Protein AF-A0A2G4SKH7-F1 (afdb_monomer)

InterPro domains:
  IPR036397 Ribonuclease H superfamily [G3DSA:3.30.420.10] (1-66)

Structure (mmCIF, N/CA/C/O backbone):
data_AF-A0A2G4SKH7-F1
#
_entry.id   AF-A0A2G4SKH7-F1
#
loop_
_atom_site.group_PDB
_atom_site.id
_atom_site.type_symbol
_atom_site.label_atom_id
_atom_site.label_alt_id
_atom_site.label_comp_id
_atom_site.label_asym_id
_atom_site.label_entity_id
_atom_site.label_seq_id
_atom_site.pdbx_PDB_ins_code
_atom_site.Cartn_x
_atom_site.Cartn_y
_atom_site.Cartn_z
_atom_site.occupancy
_atom_site.B_iso_or_equiv
_atom_site.auth_seq_id
_atom_site.auth_comp_id
_atom_site.auth_asym_id
_atom_site.auth_atom_id
_atom_site.pdbx_PDB_model_num
ATOM 1 N N . PRO A 1 1 ? 25.094 -0.841 -5.251 1.00 45.81 1 PRO A N 1
ATOM 2 C CA . PRO A 1 1 ? 25.245 0.531 -4.714 1.00 45.81 1 PRO A CA 1
ATOM 3 C C . PRO A 1 1 ? 23.876 1.118 -4.366 1.00 45.81 1 PRO A C 1
ATOM 5 O O . PRO A 1 1 ? 22.984 1.156 -5.206 1.00 45.81 1 PRO A O 1
ATOM 8 N N . SER A 1 2 ? 23.723 1.531 -3.113 1.00 44.31 2 SER A N 1
ATOM 9 C CA . SER A 1 2 ? 22.514 2.057 -2.468 1.00 44.31 2 SER A CA 1
ATOM 10 C C . SER A 1 2 ? 22.046 3.423 -3.006 1.00 44.31 2 SER A C 1
ATOM 12 O O . SER A 1 2 ? 21.496 4.221 -2.258 1.00 44.31 2 SER A O 1
ATOM 14 N N . GLN A 1 3 ? 22.317 3.725 -4.280 1.00 54.62 3 GLN A N 1
ATOM 15 C CA . GLN A 1 3 ? 22.124 5.046 -4.888 1.00 54.62 3 GLN A CA 1
ATOM 16 C C . GLN A 1 3 ? 20.852 5.161 -5.738 1.00 54.62 3 GLN A C 1
ATOM 18 O O . GLN A 1 3 ? 20.473 6.271 -6.086 1.00 54.62 3 GLN A O 1
ATOM 23 N N . HIS A 1 4 ? 20.159 4.050 -6.015 1.00 53.38 4 HIS A N 1
ATOM 24 C CA 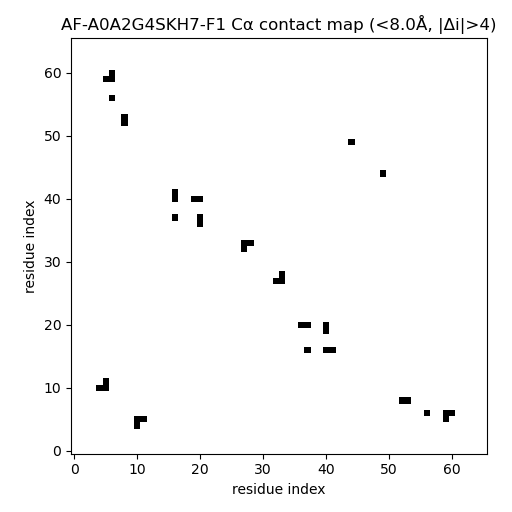. HIS A 1 4 ? 18.902 4.058 -6.766 1.00 53.38 4 HIS A CA 1
ATOM 25 C C . HIS A 1 4 ? 17.813 3.339 -5.958 1.00 53.38 4 HIS A C 1
ATOM 27 O O . HIS A 1 4 ? 17.648 2.128 -6.117 1.00 53.38 4 HIS A O 1
ATOM 33 N N . PRO A 1 5 ? 17.075 4.046 -5.076 1.00 54.66 5 PRO A N 1
ATOM 34 C CA . PRO A 1 5 ? 15.905 3.484 -4.386 1.00 54.66 5 PRO A CA 1
ATOM 35 C C . PRO A 1 5 ? 14.857 2.958 -5.375 1.00 54.66 5 PRO A C 1
ATOM 37 O O . PRO A 1 5 ? 14.118 2.029 -5.066 1.00 54.66 5 PRO A O 1
ATOM 40 N N . ASP A 1 6 ? 14.873 3.476 -6.604 1.00 57.66 6 ASP A N 1
ATOM 41 C CA . ASP A 1 6 ? 14.119 2.946 -7.727 1.00 57.66 6 ASP A CA 1
ATOM 42 C C . ASP A 1 6 ? 14.403 1.461 -8.005 1.00 57.66 6 ASP A C 1
ATOM 44 O O . ASP A 1 6 ? 13.479 0.697 -8.275 1.00 57.66 6 ASP A O 1
ATOM 48 N N . LEU A 1 7 ? 15.637 0.992 -7.868 1.00 61.88 7 LEU A N 1
ATOM 49 C CA . LEU A 1 7 ? 15.974 -0.393 -8.191 1.00 61.88 7 LEU A CA 1
ATOM 50 C C . LEU A 1 7 ? 15.577 -1.398 -7.107 1.00 61.88 7 LEU A C 1
ATOM 52 O O . LEU A 1 7 ? 15.751 -2.595 -7.324 1.00 61.88 7 LEU A O 1
ATOM 56 N N . ASN A 1 8 ? 15.056 -0.956 -5.957 1.00 65.81 8 ASN A N 1
ATOM 57 C CA . ASN A 1 8 ? 14.619 -1.868 -4.909 1.00 65.81 8 ASN A CA 1
ATOM 58 C C . ASN A 1 8 ? 13.130 -2.223 -5.095 1.00 65.81 8 ASN A C 1
ATOM 60 O O . ASN A 1 8 ? 12.270 -1.372 -4.852 1.00 65.81 8 ASN A O 1
ATOM 64 N N . PRO A 1 9 ? 12.784 -3.466 -5.485 1.00 64.81 9 PRO A N 1
ATOM 65 C CA . PRO A 1 9 ? 11.400 -3.849 -5.779 1.00 64.81 9 PRO A CA 1
ATOM 66 C C . PRO A 1 9 ? 10.466 -3.664 -4.578 1.00 64.81 9 PRO A C 1
ATOM 68 O O . PRO A 1 9 ? 9.278 -3.396 -4.744 1.00 64.81 9 PRO A O 1
ATOM 71 N N . ILE A 1 10 ? 11.009 -3.751 -3.359 1.00 73.38 10 ILE A N 1
ATOM 72 C CA . ILE A 1 10 ? 10.233 -3.595 -2.129 1.00 73.38 10 ILE A CA 1
ATOM 73 C C . ILE A 1 10 ? 9.782 -2.147 -1.891 1.0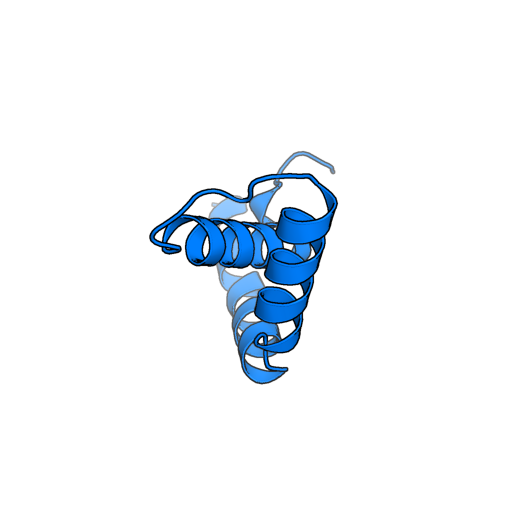0 73.38 10 ILE A C 1
ATOM 75 O O . ILE A 1 10 ? 8.728 -1.932 -1.303 1.00 73.38 10 ILE A O 1
ATOM 79 N N . GLU A 1 11 ? 10.529 -1.145 -2.372 1.00 77.00 11 GLU A N 1
ATOM 80 C CA . GLU A 1 11 ? 10.161 0.271 -2.209 1.00 77.00 11 GLU A CA 1
ATOM 81 C C . GLU A 1 11 ? 8.914 0.619 -3.027 1.00 77.00 11 GLU A C 1
ATOM 83 O O . GLU A 1 11 ? 8.083 1.414 -2.592 1.00 77.00 11 GLU A O 1
ATOM 88 N N . HIS A 1 12 ? 8.734 -0.034 -4.178 1.00 76.56 12 HIS A N 1
ATOM 89 C CA . HIS A 1 12 ? 7.546 0.123 -5.026 1.00 76.56 12 HIS A CA 1
ATOM 90 C C . HIS A 1 12 ? 6.311 -0.481 -4.379 1.00 76.56 12 HIS A C 1
ATOM 92 O O . HIS A 1 12 ? 5.258 0.153 -4.332 1.00 76.56 12 HIS A O 1
ATOM 98 N N . VAL A 1 13 ? 6.468 -1.667 -3.794 1.00 82.12 13 VAL A N 1
ATOM 99 C CA . VAL A 1 13 ? 5.419 -2.300 -2.992 1.00 82.12 13 VAL A CA 1
ATOM 100 C C . VAL A 1 13 ? 5.026 -1.399 -1.818 1.00 82.12 13 VAL A C 1
ATOM 102 O O . VAL A 1 13 ? 3.844 -1.121 -1.609 1.00 82.12 13 VAL A O 1
ATOM 105 N N . TRP A 1 14 ? 6.008 -0.851 -1.098 1.00 85.12 14 TRP A N 1
ATOM 106 C CA . TRP A 1 14 ? 5.743 0.096 -0.016 1.00 85.12 14 TRP A CA 1
ATOM 107 C C . TRP A 1 14 ? 5.076 1.383 -0.492 1.00 85.12 14 TRP A C 1
ATOM 109 O O . TRP A 1 14 ? 4.217 1.916 0.211 1.00 85.12 14 TRP A O 1
ATOM 119 N N . HIS A 1 15 ? 5.447 1.893 -1.665 1.00 85.00 15 HIS A N 1
ATOM 120 C CA . HIS A 1 15 ? 4.808 3.061 -2.258 1.00 85.00 15 HIS A CA 1
ATOM 121 C C . HIS A 1 15 ? 3.326 2.797 -2.552 1.00 85.00 15 HIS A C 1
ATOM 123 O O . HIS A 1 15 ? 2.480 3.603 -2.161 1.00 85.00 15 HIS A O 1
ATOM 129 N N . GLN A 1 16 ? 3.001 1.645 -3.145 1.00 86.12 16 GLN A N 1
ATOM 130 C CA . GLN A 1 16 ? 1.619 1.255 -3.428 1.00 86.12 16 GLN A CA 1
ATOM 131 C C . GLN A 1 16 ? 0.788 1.122 -2.147 1.00 86.12 16 GLN A C 1
ATOM 133 O O . GLN A 1 16 ? -0.324 1.642 -2.074 1.00 86.12 16 GLN A O 1
ATOM 138 N N . ILE A 1 17 ? 1.337 0.491 -1.107 1.00 90.12 17 ILE A N 1
ATOM 139 C CA . ILE A 1 17 ? 0.652 0.357 0.186 1.00 90.12 17 ILE A CA 1
ATOM 140 C C . ILE A 1 17 ? 0.415 1.733 0.815 1.00 90.12 17 ILE A C 1
ATOM 142 O O . ILE A 1 17 ? -0.684 2.010 1.288 1.00 90.12 17 ILE A O 1
ATOM 146 N N . LYS A 1 18 ? 1.405 2.636 0.787 1.00 89.88 18 LYS A N 1
ATOM 147 C CA . LYS A 1 18 ? 1.242 4.013 1.289 1.00 89.88 18 LYS A CA 1
ATOM 148 C C . LYS A 1 18 ? 0.154 4.775 0.527 1.00 89.88 18 LYS A C 1
ATOM 150 O O . LYS A 1 18 ? -0.635 5.476 1.158 1.00 89.88 18 LYS A O 1
ATOM 155 N N . LEU A 1 19 ? 0.093 4.619 -0.797 1.00 91.12 19 LEU A N 1
ATOM 156 C CA . LEU A 1 19 ? -0.977 5.171 -1.632 1.00 91.12 19 LEU A CA 1
ATOM 157 C C . LEU A 1 19 ? -2.340 4.627 -1.207 1.00 91.12 19 LEU A C 1
ATOM 159 O O . LEU A 1 19 ? -3.231 5.419 -0.909 1.00 91.12 19 LEU A O 1
ATOM 163 N N . ASN A 1 20 ? -2.493 3.310 -1.086 1.00 91.31 20 ASN A N 1
ATOM 164 C CA . ASN A 1 20 ? -3.762 2.707 -0.680 1.00 91.31 20 ASN A CA 1
ATOM 165 C C . ASN A 1 20 ? -4.190 3.171 0.716 1.00 91.31 20 ASN A C 1
ATOM 167 O O . ASN A 1 20 ? -5.341 3.551 0.908 1.00 91.31 20 ASN A O 1
ATOM 171 N N . LEU A 1 21 ? -3.260 3.234 1.672 1.00 92.62 21 LEU A N 1
ATOM 172 C CA . LEU A 1 21 ? -3.522 3.758 3.013 1.00 92.62 21 LEU A CA 1
ATOM 173 C C . LEU A 1 21 ? -3.951 5.231 3.000 1.00 92.62 21 LEU A C 1
ATOM 175 O O . LEU A 1 21 ? -4.749 5.634 3.844 1.00 92.62 21 LEU A O 1
ATOM 179 N N . SER A 1 22 ? -3.455 6.034 2.052 1.00 91.88 22 SER A N 1
ATOM 180 C CA . SER A 1 22 ? -3.855 7.440 1.899 1.00 91.88 22 SER A CA 1
ATOM 181 C C . SER A 1 22 ? -5.289 7.616 1.389 1.00 91.88 22 SER A C 1
ATOM 183 O O . SER A 1 22 ? -5.880 8.670 1.611 1.00 91.88 22 SER A O 1
ATOM 185 N N . LEU A 1 23 ? -5.860 6.584 0.754 1.00 92.94 23 LEU A N 1
ATOM 186 C CA . LEU A 1 23 ? -7.240 6.580 0.262 1.00 92.94 23 LEU A CA 1
ATOM 187 C C . LEU A 1 23 ? -8.268 6.254 1.354 1.00 92.94 23 LEU A C 1
ATOM 189 O O . LEU A 1 23 ? -9.468 6.380 1.118 1.00 92.94 23 LEU A O 1
ATOM 193 N N . TYR A 1 24 ? -7.831 5.833 2.544 1.00 91.69 24 TYR A N 1
ATOM 194 C CA . TYR A 1 24 ? -8.744 5.607 3.660 1.00 91.69 24 TYR A CA 1
ATOM 195 C C . TYR A 1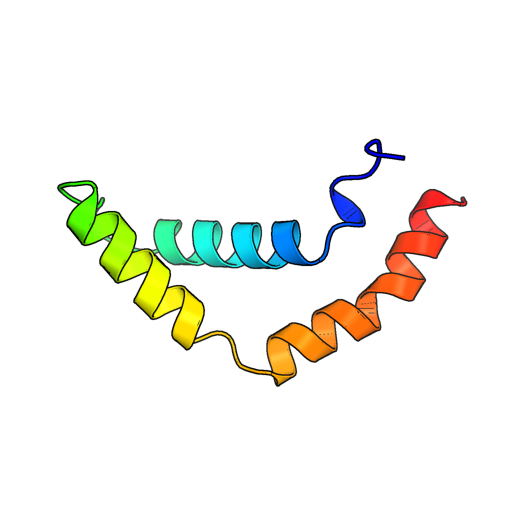 24 ? -9.360 6.937 4.104 1.00 91.69 24 TYR A C 1
ATOM 197 O O . TYR A 1 24 ? -8.653 7.908 4.364 1.00 91.69 24 TYR A O 1
ATOM 205 N N . GLU A 1 25 ? -10.681 6.952 4.282 1.00 92.81 25 GLU A N 1
ATOM 206 C CA . GLU A 1 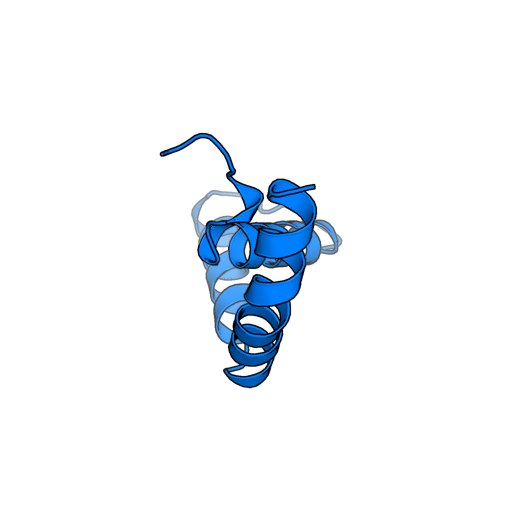25 ? -11.428 8.141 4.717 1.00 92.81 25 GLU A CA 1
ATOM 207 C C . GLU A 1 25 ? -10.949 8.673 6.079 1.00 92.81 25 GLU A C 1
ATOM 209 O O . GLU A 1 25 ? -10.958 9.874 6.344 1.00 92.81 25 GLU A O 1
ATOM 214 N N . THR A 1 26 ? -10.489 7.774 6.950 1.00 93.31 26 THR A N 1
ATOM 215 C CA . THR A 1 26 ? -10.002 8.112 8.288 1.00 93.31 26 THR A CA 1
ATOM 216 C C . THR A 1 26 ? -8.549 7.710 8.462 1.00 93.31 26 THR A C 1
ATOM 218 O O . THR A 1 26 ? -8.101 6.690 7.941 1.00 93.31 26 THR A O 1
ATOM 221 N N . ARG A 1 27 ? -7.805 8.470 9.270 1.00 89.75 27 ARG A N 1
ATOM 222 C CA . ARG A 1 27 ? -6.472 8.055 9.727 1.00 89.75 27 ARG A CA 1
ATOM 223 C C . ARG A 1 27 ? -6.592 6.926 10.751 1.00 89.75 27 ARG A C 1
ATOM 225 O O . ARG A 1 27 ? -7.571 6.864 11.492 1.00 89.75 27 ARG A O 1
ATOM 232 N N . ALA A 1 28 ? -5.583 6.060 10.809 1.00 91.50 28 ALA A N 1
ATOM 233 C CA . ALA A 1 28 ? -5.481 5.060 11.866 1.00 91.50 28 ALA A CA 1
ATOM 234 C C . ALA A 1 28 ? -5.374 5.747 13.238 1.00 91.50 28 ALA A C 1
ATOM 236 O O . ALA A 1 28 ? -4.645 6.730 13.391 1.00 91.50 28 ALA A O 1
ATOM 237 N N . LYS A 1 29 ? -6.099 5.236 14.236 1.00 92.00 29 LYS A N 1
ATOM 238 C CA . LYS A 1 29 ? -6.170 5.821 15.584 1.00 92.00 29 LYS A CA 1
ATOM 239 C C . LYS A 1 29 ? -4.953 5.474 16.435 1.00 92.00 29 LYS A C 1
ATOM 241 O O . LYS A 1 29 ? -4.654 6.174 17.397 1.00 92.00 29 LYS A O 1
ATOM 246 N N . ASN A 1 30 ? -4.279 4.373 16.117 1.00 94.50 30 ASN A N 1
ATOM 247 C CA . ASN A 1 30 ? -3.100 3.888 16.821 1.00 94.50 30 ASN A CA 1
ATOM 248 C C . ASN A 1 30 ? -2.232 3.020 15.897 1.00 94.50 30 ASN A C 1
ATOM 250 O O . ASN A 1 30 ? -2.609 2.707 14.766 1.00 94.50 30 ASN A O 1
ATOM 254 N N . VAL A 1 31 ? -1.054 2.639 16.395 1.00 94.69 31 VAL A N 1
ATOM 255 C CA . VAL A 1 31 ? -0.081 1.831 15.646 1.00 94.69 31 VAL A CA 1
ATOM 256 C C . VAL A 1 31 ? -0.633 0.444 15.307 1.00 94.69 31 VAL A C 1
ATOM 258 O O . VAL A 1 31 ? -0.369 -0.044 14.214 1.00 94.69 31 VAL A O 1
ATOM 261 N N . SER A 1 32 ? -1.435 -0.170 16.183 1.00 95.50 32 SER A N 1
ATOM 262 C CA . SER A 1 32 ? -2.030 -1.487 15.917 1.00 95.50 32 SER A CA 1
ATOM 263 C C . SER A 1 32 ? -3.022 -1.448 14.755 1.00 95.50 32 SER A C 1
ATOM 265 O O . SER A 1 32 ? -2.968 -2.304 13.882 1.00 95.50 32 SER A O 1
ATOM 267 N N . GLU A 1 33 ? -3.881 -0.430 14.694 1.00 94.25 33 GLU A N 1
ATOM 268 C CA . GLU A 1 33 ? -4.818 -0.244 13.581 1.00 94.25 33 GLU A CA 1
ATOM 269 C C . GLU A 1 33 ? -4.074 0.077 12.278 1.00 94.25 33 GLU A C 1
ATOM 271 O O . GLU A 1 33 ? -4.446 -0.405 11.211 1.00 94.25 33 GLU A O 1
ATOM 276 N N . LEU A 1 34 ? -2.992 0.862 12.346 1.00 94.69 34 LEU A N 1
ATOM 277 C CA . LEU A 1 34 ? -2.139 1.092 11.181 1.00 94.69 34 LEU A CA 1
ATOM 278 C C . LEU A 1 34 ? -1.523 -0.222 10.687 1.00 94.69 34 LEU A C 1
ATOM 280 O O . LEU A 1 34 ? -1.525 -0.479 9.487 1.00 94.69 34 LEU A O 1
ATOM 284 N N . TRP A 1 35 ? -1.030 -1.053 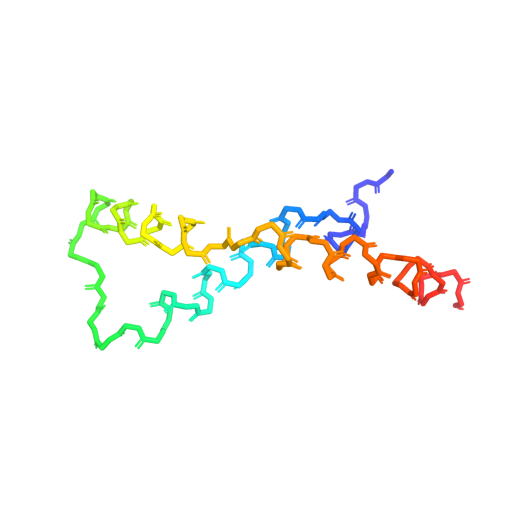11.606 1.00 94.44 35 TRP A N 1
ATOM 285 C CA . TRP A 1 35 ? -0.465 -2.359 11.285 1.00 94.44 35 TRP A CA 1
ATOM 286 C C . TRP A 1 35 ? -1.500 -3.282 10.641 1.00 94.44 35 TRP A C 1
ATOM 288 O O . TRP A 1 35 ? -1.215 -3.905 9.623 1.00 94.44 35 TRP A O 1
ATOM 298 N N . GLU A 1 36 ? -2.717 -3.336 11.175 1.00 95.12 36 GLU A N 1
ATOM 299 C CA . GLU A 1 36 ? -3.811 -4.126 10.604 1.00 95.12 36 GLU A CA 1
ATOM 300 C C . GLU A 1 36 ? -4.147 -3.679 9.177 1.00 95.12 36 GLU A C 1
ATOM 302 O O . GLU A 1 36 ? -4.198 -4.502 8.266 1.00 95.12 36 GLU A O 1
ATOM 307 N N . ARG A 1 37 ? -4.274 -2.367 8.944 1.00 94.19 37 ARG A N 1
ATOM 308 C CA . ARG A 1 37 ? -4.520 -1.827 7.598 1.00 94.19 37 ARG A CA 1
ATOM 309 C C . ARG A 1 37 ? -3.373 -2.131 6.635 1.00 94.19 37 ARG A C 1
ATOM 311 O O . ARG A 1 37 ? -3.633 -2.479 5.490 1.00 94.19 37 ARG A O 1
ATOM 318 N N . VAL A 1 38 ? -2.120 -2.041 7.089 1.00 93.69 38 VAL A N 1
ATOM 319 C CA . VAL A 1 38 ? -0.950 -2.435 6.285 1.00 93.69 38 VAL A CA 1
ATOM 320 C C . VAL A 1 38 ? -1.031 -3.910 5.898 1.00 93.69 38 VAL A C 1
ATOM 322 O O . VAL A 1 38 ? -0.810 -4.214 4.734 1.00 93.69 38 VAL A O 1
ATOM 325 N N . ASN A 1 39 ? -1.378 -4.810 6.825 1.00 93.19 39 ASN A N 1
ATOM 326 C CA . ASN A 1 39 ? -1.517 -6.238 6.516 1.00 93.19 39 ASN A CA 1
ATOM 327 C C . ASN A 1 39 ? -2.646 -6.495 5.513 1.00 93.19 39 ASN A C 1
ATOM 329 O O . ASN A 1 39 ? -2.453 -7.243 4.565 1.00 93.19 39 ASN A O 1
ATOM 333 N N . ILE A 1 40 ? -3.794 -5.829 5.666 1.00 92.94 40 ILE A N 1
ATOM 334 C CA . ILE A 1 40 ? -4.910 -5.945 4.716 1.00 92.94 40 ILE A CA 1
ATOM 335 C C . ILE A 1 40 ? -4.485 -5.503 3.312 1.00 92.94 40 ILE A C 1
ATOM 337 O O . ILE A 1 40 ? -4.792 -6.177 2.333 1.00 92.94 40 ILE A O 1
ATOM 341 N N . GLU A 1 41 ? -3.802 -4.363 3.193 1.00 92.25 41 GLU A N 1
ATOM 342 C CA . GLU A 1 41 ? -3.319 -3.877 1.897 1.00 92.25 41 GLU A CA 1
ATOM 343 C C . GLU A 1 41 ? -2.191 -4.744 1.331 1.00 92.25 41 GLU A C 1
ATOM 345 O O . GLU A 1 41 ? -2.115 -4.923 0.119 1.00 92.25 41 GLU A O 1
ATOM 350 N N . TRP A 1 42 ? -1.352 -5.316 2.194 1.00 89.88 42 TRP A N 1
ATOM 351 C CA . TRP A 1 42 ? -0.311 -6.263 1.812 1.00 89.88 42 TRP A CA 1
ATOM 352 C C . TRP A 1 42 ? -0.905 -7.558 1.243 1.00 89.88 42 TRP A C 1
ATOM 354 O O . TRP A 1 42 ? -0.499 -7.985 0.168 1.00 89.88 42 TRP A O 1
ATOM 364 N N . ASP A 1 43 ? -1.914 -8.137 1.895 1.00 89.56 43 ASP A N 1
ATOM 365 C CA . ASP A 1 43 ? -2.569 -9.376 1.450 1.00 89.56 43 ASP A CA 1
ATOM 366 C C . ASP A 1 43 ? -3.374 -9.204 0.152 1.00 89.56 43 ASP A C 1
ATOM 368 O O . ASP A 1 43 ? -3.625 -10.173 -0.562 1.00 89.56 43 ASP A O 1
ATOM 372 N N . LYS A 1 44 ? -3.768 -7.971 -0.194 1.00 88.00 44 LYS A N 1
ATOM 373 C CA . LYS A 1 44 ? -4.392 -7.656 -1.492 1.00 88.00 44 LYS A CA 1
ATOM 374 C C . LYS A 1 44 ? -3.399 -7.661 -2.653 1.00 88.00 44 LYS A C 1
ATOM 376 O O . LYS A 1 44 ? -3.828 -7.656 -3.810 1.00 88.00 44 LYS A O 1
ATOM 381 N N . LEU A 1 45 ? -2.095 -7.605 -2.382 1.00 84.00 4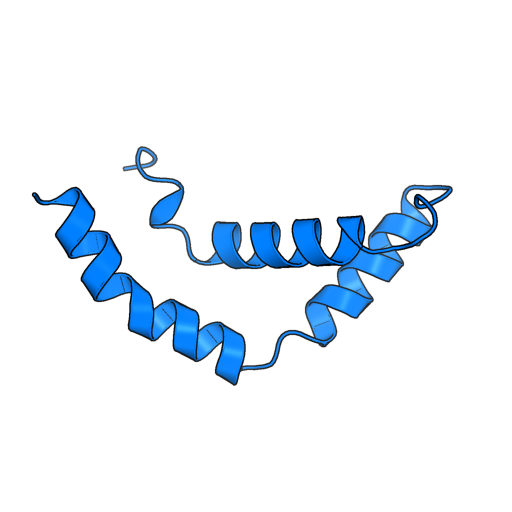5 LEU A N 1
ATOM 382 C CA . LEU A 1 45 ? -1.086 -7.647 -3.430 1.00 84.00 45 LEU A CA 1
ATOM 383 C C . LEU A 1 45 ? -0.993 -9.064 -3.986 1.00 84.00 45 LEU A C 1
ATOM 385 O O . LEU A 1 45 ? -0.405 -9.959 -3.386 1.00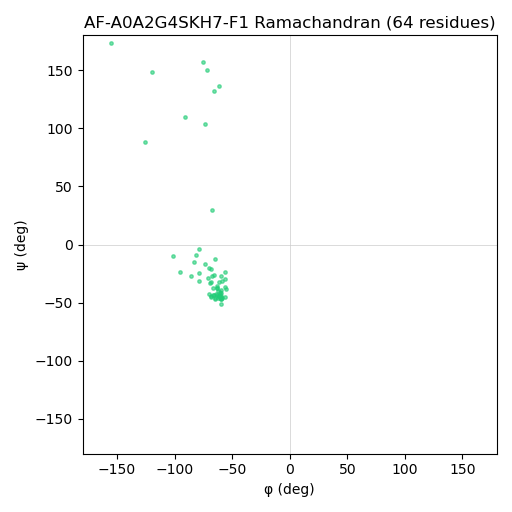 84.00 45 LEU A O 1
ATOM 389 N N . ASP A 1 46 ? -1.561 -9.249 -5.169 1.00 81.19 46 ASP A N 1
ATOM 390 C CA . ASP A 1 46 ? -1.466 -10.520 -5.870 1.00 81.19 46 ASP A CA 1
ATOM 391 C C . ASP A 1 46 ? -0.073 -10.734 -6.498 1.00 81.19 46 ASP A C 1
ATOM 393 O O . ASP A 1 46 ? 0.665 -9.786 -6.799 1.00 81.19 46 ASP A O 1
ATOM 397 N N . ALA A 1 47 ? 0.283 -11.996 -6.746 1.00 76.81 47 ALA A N 1
ATOM 398 C CA . ALA A 1 47 ? 1.511 -12.374 -7.438 1.00 76.81 47 ALA A CA 1
ATOM 399 C C . ALA A 1 47 ? 1.628 -11.721 -8.827 1.00 76.81 47 ALA A C 1
ATOM 401 O O . ALA A 1 47 ? 2.742 -11.421 -9.263 1.00 76.81 47 ALA A O 1
ATOM 402 N N . ASP A 1 48 ? 0.505 -11.447 -9.497 1.00 78.50 48 ASP A N 1
ATOM 403 C CA . ASP A 1 48 ? 0.475 -10.699 -10.757 1.00 78.50 48 ASP A CA 1
ATOM 404 C C . ASP A 1 48 ? 0.976 -9.257 -10.610 1.00 78.50 48 ASP A C 1
ATOM 406 O O . ASP A 1 48 ? 1.690 -8.746 -11.478 1.00 78.50 48 ASP A O 1
ATOM 410 N N . THR A 1 49 ? 0.663 -8.605 -9.491 1.00 74.06 49 THR A N 1
ATOM 411 C CA . THR A 1 49 ? 1.149 -7.256 -9.180 1.00 74.06 49 THR A CA 1
ATOM 412 C C . THR A 1 49 ? 2.667 -7.281 -9.004 1.00 74.06 49 THR A C 1
ATOM 414 O O . THR A 1 49 ? 3.377 -6.518 -9.658 1.00 74.06 49 THR A O 1
ATOM 417 N N . CYS A 1 50 ? 3.188 -8.240 -8.233 1.00 75.62 50 CYS A N 1
ATOM 418 C CA . CYS A 1 50 ? 4.629 -8.467 -8.094 1.00 75.62 50 CYS A CA 1
ATOM 419 C C . CYS A 1 50 ? 5.314 -8.791 -9.432 1.00 75.62 50 CYS A C 1
ATOM 421 O O . CYS A 1 50 ? 6.415 -8.307 -9.695 1.00 75.62 50 CYS A O 1
ATOM 423 N N . ARG A 1 51 ? 4.667 -9.576 -10.301 1.00 78.50 51 ARG A N 1
ATOM 424 C CA . ARG A 1 51 ? 5.217 -9.963 -11.605 1.00 78.50 51 ARG A CA 1
ATOM 425 C C . ARG A 1 51 ? 5.318 -8.780 -12.564 1.00 78.50 51 ARG A C 1
ATOM 427 O O . ARG A 1 51 ? 6.389 -8.571 -13.122 1.00 78.50 51 ARG A O 1
ATOM 434 N N . ARG A 1 52 ? 4.284 -7.937 -12.657 1.00 77.50 52 ARG A N 1
ATOM 435 C CA . ARG A 1 52 ? 4.341 -6.685 -13.438 1.00 77.50 52 ARG A CA 1
ATOM 436 C C . ARG A 1 52 ? 5.487 -5.775 -12.997 1.00 77.50 52 ARG A C 1
ATOM 438 O O . ARG A 1 52 ? 6.115 -5.132 -13.835 1.00 77.50 52 ARG A O 1
ATOM 445 N N . TYR A 1 53 ? 5.789 -5.735 -11.698 1.00 73.12 53 TYR A N 1
ATOM 446 C CA . TYR A 1 53 ? 6.922 -4.958 -11.195 1.00 73.12 53 TYR A CA 1
ATOM 447 C C . TYR A 1 53 ? 8.268 -5.535 -11.635 1.00 73.12 53 TYR A C 1
ATOM 449 O O . TYR A 1 53 ? 9.114 -4.772 -12.105 1.00 73.12 53 TYR A O 1
ATOM 457 N N . ILE A 1 54 ? 8.452 -6.856 -11.543 1.00 74.50 54 ILE A N 1
ATOM 458 C CA . ILE A 1 54 ? 9.661 -7.539 -12.032 1.00 74.50 54 ILE A CA 1
ATOM 459 C C . ILE A 1 54 ? 9.833 -7.298 -13.536 1.00 74.50 54 ILE A C 1
ATOM 461 O O . ILE A 1 54 ? 10.922 -6.930 -13.972 1.00 74.50 54 ILE A O 1
ATOM 465 N N . ASP A 1 55 ? 8.753 -7.40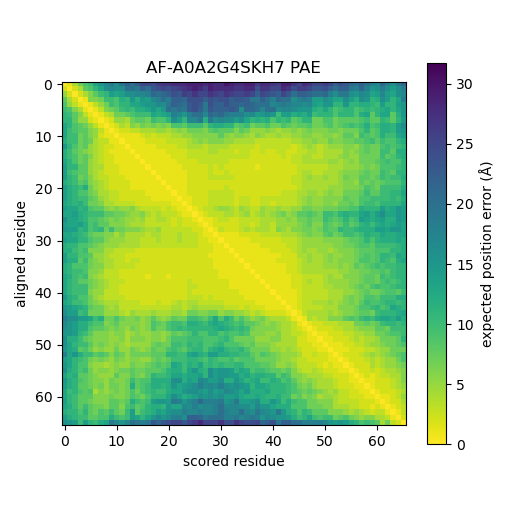9 -14.308 1.00 79.12 55 ASP A N 1
ATOM 466 C CA . ASP A 1 55 ? 8.774 -7.210 -15.760 1.00 79.12 55 ASP A CA 1
ATOM 467 C C . ASP A 1 55 ? 9.109 -5.762 -16.156 1.00 79.12 55 ASP A C 1
ATOM 469 O O . ASP A 1 55 ? 9.668 -5.526 -17.224 1.00 79.12 55 ASP A O 1
ATOM 473 N N . SER A 1 56 ? 8.819 -4.781 -15.292 1.00 75.50 56 SER A N 1
ATOM 474 C CA . SER A 1 56 ? 9.168 -3.371 -15.519 1.00 75.50 56 SER A CA 1
ATOM 475 C C . SER A 1 56 ? 10.609 -3.006 -15.130 1.00 75.50 56 SER A C 1
ATOM 477 O O . SER A 1 56 ? 11.100 -1.947 -15.521 1.00 75.50 56 SER A O 1
ATOM 479 N N . MET A 1 57 ? 11.314 -3.856 -14.369 1.00 77.19 57 MET A N 1
ATOM 480 C CA . MET A 1 57 ? 12.685 -3.571 -13.924 1.00 77.19 57 MET A CA 1
ATOM 481 C C . MET A 1 57 ? 13.697 -3.358 -15.063 1.00 77.19 57 MET A C 1
ATOM 483 O O . MET A 1 57 ? 14.496 -2.430 -14.934 1.00 77.19 57 MET A O 1
ATOM 487 N N . PRO A 1 58 ? 13.697 -4.141 -16.162 1.00 75.94 58 PRO A N 1
ATOM 488 C CA . PRO A 1 58 ? 14.646 -3.955 -17.259 1.00 75.94 58 PRO A CA 1
ATOM 489 C C . PRO A 1 58 ? 14.601 -2.543 -17.854 1.00 75.94 58 PRO A C 1
ATOM 491 O O . PRO A 1 58 ? 15.645 -1.911 -17.981 1.00 75.94 58 PRO A O 1
ATOM 494 N N . GLY A 1 59 ? 13.404 -2.001 -18.113 1.00 76.88 59 GLY A N 1
ATOM 495 C CA . GLY A 1 59 ? 13.256 -0.641 -18.650 1.00 76.88 59 GLY A CA 1
ATOM 496 C C . GLY A 1 59 ? 13.681 0.454 -17.665 1.00 76.88 59 GLY A C 1
ATOM 497 O O . GLY A 1 59 ? 14.132 1.522 -18.062 1.00 76.88 59 GLY A O 1
ATOM 498 N N . ARG A 1 60 ? 13.596 0.188 -16.358 1.00 72.50 60 ARG A N 1
ATOM 499 C CA . ARG A 1 60 ? 14.036 1.130 -15.315 1.00 72.50 60 ARG A CA 1
ATOM 500 C C . ARG A 1 60 ? 15.548 1.119 -15.127 1.00 72.50 60 ARG A C 1
ATOM 502 O O . ARG A 1 60 ? 16.118 2.147 -14.789 1.00 72.50 60 ARG A O 1
ATOM 509 N N . ILE A 1 61 ? 16.187 -0.029 -15.348 1.00 72.44 61 ILE A N 1
ATOM 510 C CA . ILE A 1 61 ? 17.648 -0.138 -15.403 1.00 72.44 61 ILE A CA 1
ATOM 511 C C . ILE A 1 61 ? 18.175 0.617 -16.627 1.00 72.44 61 ILE A C 1
ATOM 513 O O . ILE A 1 61 ? 19.137 1.364 -16.497 1.00 72.44 61 ILE A O 1
ATOM 517 N N . GLU A 1 62 ? 17.524 0.476 -17.782 1.00 74.81 62 GLU A N 1
ATOM 518 C CA . GLU A 1 62 ? 17.885 1.195 -19.011 1.00 74.81 62 GLU A CA 1
ATOM 519 C C . GLU A 1 62 ? 17.793 2.721 -18.832 1.00 74.81 62 GLU A C 1
ATOM 521 O O . GLU A 1 62 ? 18.764 3.420 -19.100 1.00 74.81 62 GLU A O 1
ATOM 526 N N . ALA A 1 63 ? 16.709 3.222 -18.229 1.00 72.00 63 ALA A N 1
ATOM 527 C CA . ALA A 1 63 ? 16.519 4.649 -17.937 1.00 72.00 63 ALA A CA 1
ATOM 528 C C . ALA A 1 63 ? 17.518 5.260 -16.926 1.00 72.00 63 ALA A C 1
ATOM 530 O O . ALA A 1 63 ? 17.531 6.474 -16.743 1.00 72.00 63 ALA A O 1
ATOM 531 N N . ILE A 1 64 ? 18.299 4.437 -16.217 1.00 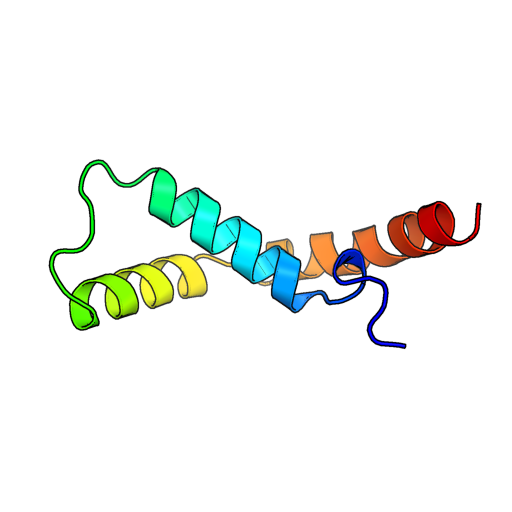66.81 64 ILE A N 1
ATOM 532 C CA . ILE A 1 64 ? 19.371 4.885 -15.307 1.00 66.81 64 ILE A CA 1
ATOM 533 C C . ILE A 1 64 ? 20.737 4.880 -16.012 1.00 66.81 64 ILE A C 1
ATOM 535 O O . ILE A 1 64 ? 21.669 5.540 -15.553 1.00 66.81 64 ILE A O 1
ATOM 539 N N . ILE A 1 65 ? 20.878 4.075 -17.068 1.00 74.62 65 ILE A N 1
ATOM 540 C CA . ILE A 1 65 ? 22.124 3.918 -17.822 1.00 74.62 65 ILE A CA 1
ATOM 541 C C . ILE A 1 65 ? 22.254 4.997 -18.914 1.00 74.62 65 ILE A C 1
ATOM 543 O O . ILE A 1 65 ? 23.388 5.338 -19.258 1.00 74.62 65 ILE A O 1
ATOM 547 N N . GLU A 1 66 ? 21.140 5.538 -19.426 1.00 55.25 66 GLU A N 1
ATOM 548 C CA . GLU A 1 66 ? 21.105 6.788 -20.219 1.00 55.25 66 GLU A CA 1
ATOM 549 C C . GLU A 1 66 ? 21.367 8.044 -19.372 1.00 55.25 66 GLU A C 1
ATOM 551 O O . GLU A 1 66 ? 22.093 8.935 -19.876 1.00 55.25 66 GLU A O 1
#

Foldseek 3Di:
DPPPPVLPLVVVVVVQLVVVQVPDPDHQPDPVSVVVSSVVSVVPCDVVNSVVSVVCNVVVVVVVVD

Mean predicted aligned error: 7.46 Å

Solvent-accessible surface area (backbone atoms only — not comparable to full-atom values): 4087 Å² total; per-residue (Å²): 129,99,82,51,70,82,76,38,73,65,54,54,53,51,49,52,46,52,52,57,60,67,70,46,94,62,80,66,91,45,71,68,54,42,51,51,52,49,50,56,51,53,71,66,59,47,70,65,59,58,46,55,52,60,70,47,44,63,64,56,53,50,69,68,73,110

Secondary structure (DSSP, 8-state):
-TT-GGG-HHHHHHHHHHHHHHTSSS--SSHHHHHHHHHHHHHT--HHHHHHHHHHHHHHHHHHH-

Sequence (66 aa):
PSQHPDLNPIEHVWHQIKLNLSLYETRAKNVSELWERVNIEWDKLDADTCRRYIDSMPGRIEAIIE

pLDDT: mean 80.35, std 13.21, range [44.31, 95.5]

Organism: NCBI:txid1340429

Radius of gyration: 14.59 Å; Cα contacts (8 Å, |Δi|>4): 20; chains: 1; bounding box: 37×20×37 Å